Protein AF-A0A1S3CQH7-F1 (afdb_monomer_lite)

Organism: Cucumis melo (NCBI:txid3656)

Sequence (144 aa):
MEGWDPNTKSTLTQIPLLTTKAGPRDGAAWTQRLKEEYKALIAYTQMNKSNDNDWFRISAANPEGTRWIGKCWYIHNLLKYEFDLQFDIPVTYPSTAPELELPELDGKTQKMYRGALGLELLTLFVWDLHHGLLLRFQFLLILV

Foldseek 3Di:
DPDDDPVRVVLVVQFQFQDQQDFLVPPPSLVVRVVSQVRRVVSSQVVCVVVVNRFWDKDQPDPSSFKMKTKGWDADPNDIDIFIKIWGGDRCALVDAIFIFGQVCVVVAPQADPRTRNCVQQPDDDCPPGSHPPGPRPVPPGPD

Secondary structure (DSSP, 8-state):
-----HHHHHHHHTSPPP-----TTSTHHHHHHHHHHHHHHHHHHHHHHHTT---EEEEESSTTS-EEEEEEEEEETTEEEEEEEEEE--TTTTSSPPEEE-GGGTTT-TTEETTEE-HHHHSSSSHHHH-SS-----GGGT--

Structure (mmCIF, N/CA/C/O backbone):
data_AF-A0A1S3CQH7-F1
#
_entry.id   AF-A0A1S3CQH7-F1
#
loop_
_atom_site.group_PDB
_atom_site.id
_atom_site.type_symbol
_atom_site.label_atom_id
_atom_site.label_alt_id
_atom_site.label_comp_id
_atom_site.label_asym_id
_atom_site.label_entity_id
_atom_site.label_seq_id
_atom_site.pdbx_PDB_ins_code
_atom_site.Cartn_x
_atom_site.Cartn_y
_atom_site.Cartn_z
_atom_site.occupancy
_atom_site.B_iso_or_equiv
_atom_site.auth_seq_id
_atom_site.auth_comp_id
_atom_site.auth_asym_id
_atom_site.auth_atom_id
_atom_site.pdbx_PDB_model_num
ATOM 1 N N . MET A 1 1 ? 7.501 -20.941 13.587 1.00 42.94 1 MET A N 1
ATOM 2 C CA . MET A 1 1 ? 8.256 -19.663 13.610 1.00 42.94 1 MET A CA 1
ATOM 3 C C . MET A 1 1 ? 9.756 -19.866 13.317 1.00 42.94 1 MET A C 1
A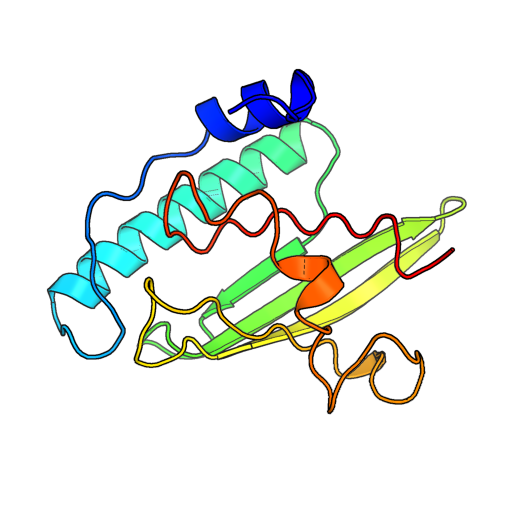TOM 5 O O . MET A 1 1 ? 10.558 -19.014 13.679 1.00 42.94 1 MET A O 1
ATOM 9 N N . GLU A 1 2 ? 10.145 -20.953 12.636 1.00 35.84 2 GLU A N 1
ATOM 10 C CA . GLU A 1 2 ? 11.500 -21.190 12.108 1.00 35.84 2 GLU A CA 1
ATOM 11 C C . GLU A 1 2 ? 11.439 -21.020 10.586 1.00 35.84 2 GLU A C 1
ATOM 13 O O . GLU A 1 2 ? 10.553 -21.589 9.955 1.00 35.84 2 GLU A O 1
ATOM 18 N N . GLY A 1 3 ? 12.307 -20.183 10.011 1.00 47.28 3 GLY A N 1
ATOM 19 C CA . GLY A 1 3 ? 12.329 -19.900 8.565 1.00 47.28 3 GLY A CA 1
ATOM 20 C C . GLY A 1 3 ? 12.551 -18.431 8.189 1.00 47.28 3 GLY A C 1
ATOM 21 O O . GLY A 1 3 ? 12.743 -18.124 7.020 1.00 47.28 3 GLY A O 1
ATOM 22 N N . TRP A 1 4 ? 12.553 -17.519 9.162 1.00 45.41 4 TRP A N 1
ATOM 23 C CA . TRP A 1 4 ? 12.798 -16.095 8.928 1.00 45.41 4 TRP A CA 1
ATOM 24 C C . TRP A 1 4 ? 14.296 -15.803 9.006 1.00 45.41 4 TRP A C 1
ATOM 26 O O . TRP A 1 4 ? 14.923 -16.135 10.016 1.00 45.41 4 TRP A O 1
ATOM 36 N N . ASP A 1 5 ? 14.870 -15.150 7.993 1.00 56.94 5 ASP A N 1
ATOM 37 C CA . ASP A 1 5 ? 16.226 -14.623 8.128 1.00 56.94 5 ASP A CA 1
ATOM 38 C C . ASP A 1 5 ? 16.259 -13.508 9.201 1.00 56.94 5 ASP A C 1
ATOM 40 O O . ASP A 1 5 ? 15.253 -12.815 9.421 1.00 56.94 5 ASP A O 1
ATOM 44 N N . PRO A 1 6 ? 17.392 -13.320 9.905 1.00 58.06 6 PRO A N 1
ATOM 45 C CA . PRO A 1 6 ? 17.481 -12.375 11.020 1.00 58.06 6 PRO A CA 1
ATOM 46 C C . PRO A 1 6 ? 17.103 -10.933 10.651 1.00 58.06 6 PRO A C 1
ATOM 48 O O . PRO A 1 6 ? 16.531 -10.218 11.478 1.00 58.06 6 PRO A O 1
ATOM 51 N N . ASN A 1 7 ? 17.366 -10.516 9.407 1.00 60.06 7 ASN A N 1
ATOM 52 C CA . ASN A 1 7 ? 17.069 -9.163 8.941 1.00 60.06 7 ASN A CA 1
ATOM 53 C C . ASN A 1 7 ? 15.566 -8.971 8.737 1.00 60.06 7 ASN A C 1
ATOM 55 O O . ASN A 1 7 ? 15.013 -7.951 9.157 1.00 60.06 7 ASN A O 1
ATOM 59 N N . THR A 1 8 ? 14.878 -9.963 8.169 1.00 58.47 8 THR A N 1
ATOM 60 C CA . THR A 1 8 ? 13.418 -9.925 8.027 1.00 58.47 8 THR A CA 1
ATOM 61 C C . THR A 1 8 ? 12.731 -9.921 9.396 1.00 58.47 8 THR A C 1
ATOM 63 O O . THR A 1 8 ? 11.804 -9.139 9.611 1.00 58.47 8 THR A O 1
ATOM 66 N N . LYS A 1 9 ? 13.233 -10.693 10.369 1.00 60.28 9 LYS A N 1
ATOM 67 C CA . LYS A 1 9 ? 12.698 -10.694 11.742 1.00 60.28 9 LYS A CA 1
ATOM 68 C C . LYS A 1 9 ? 12.854 -9.334 12.434 1.00 60.28 9 LYS A C 1
ATOM 70 O O . LYS A 1 9 ? 11.900 -8.841 13.027 1.00 60.28 9 LYS A O 1
ATOM 75 N N . SER A 1 10 ? 14.031 -8.715 12.326 1.00 64.56 10 SER A N 1
ATOM 76 C CA . SER A 1 10 ? 14.306 -7.389 12.901 1.00 64.56 10 SER A CA 1
ATOM 77 C C . SER A 1 10 ? 13.407 -6.305 12.293 1.00 64.56 10 SER A C 1
ATOM 79 O O . SER A 1 10 ? 12.796 -5.515 13.011 1.00 64.56 10 SER A O 1
ATOM 81 N N . THR A 1 11 ? 13.224 -6.344 10.973 1.00 63.84 11 THR A N 1
ATOM 82 C CA . THR A 1 11 ? 12.386 -5.400 10.218 1.00 63.84 11 THR A CA 1
ATOM 83 C C . THR A 1 11 ? 10.929 -5.422 10.696 1.00 63.84 11 THR A C 1
ATOM 85 O O . THR A 1 11 ? 10.314 -4.377 10.879 1.00 63.84 11 THR A O 1
ATOM 88 N N . LEU A 1 12 ? 10.370 -6.607 10.951 1.00 63.41 12 LEU A N 1
ATOM 89 C CA . LEU A 1 12 ? 8.963 -6.753 11.346 1.00 63.41 12 LEU A CA 1
ATOM 90 C C . LEU A 1 12 ? 8.688 -6.327 12.780 1.00 63.41 12 LEU A C 1
ATOM 92 O O . LEU A 1 12 ? 7.614 -5.808 13.062 1.00 63.41 12 LEU A O 1
ATOM 96 N N . THR A 1 13 ? 9.666 -6.478 13.675 1.00 66.12 13 THR A N 1
ATOM 97 C CA . THR A 1 13 ? 9.523 -6.007 15.062 1.00 66.12 13 THR A CA 1
ATOM 98 C C . THR A 1 13 ? 9.418 -4.487 15.192 1.00 66.12 13 THR A C 1
ATOM 100 O O . THR A 1 13 ? 8.956 -4.003 16.221 1.00 66.12 13 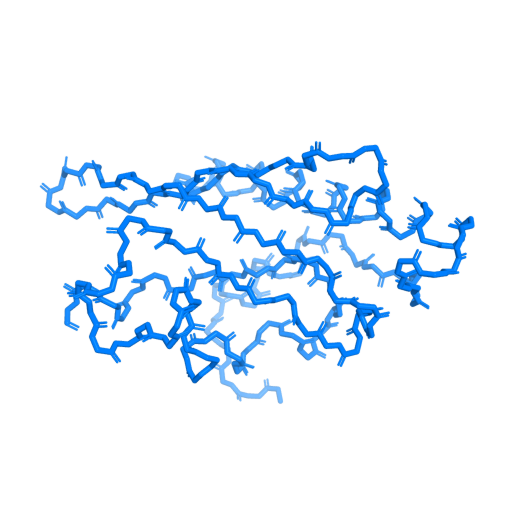THR A O 1
ATOM 103 N N . GLN A 1 14 ? 9.824 -3.731 14.167 1.00 69.69 14 GLN A N 1
ATOM 104 C CA . GLN A 1 14 ? 9.788 -2.264 14.176 1.00 69.69 14 GLN A CA 1
ATOM 105 C C . GLN A 1 14 ? 8.467 -1.687 13.656 1.00 69.69 14 GLN A C 1
ATOM 107 O O . GLN A 1 14 ? 8.230 -0.483 13.762 1.00 69.69 14 GLN A O 1
ATOM 112 N N . ILE A 1 15 ? 7.602 -2.525 13.088 1.00 70.25 15 ILE A N 1
ATOM 113 C CA . ILE A 1 15 ? 6.367 -2.082 12.457 1.00 70.25 15 ILE A CA 1
ATOM 114 C C . ILE A 1 15 ? 5.239 -2.072 13.500 1.00 70.25 15 ILE A C 1
ATOM 116 O O . ILE A 1 15 ? 5.056 -3.067 14.205 1.00 70.25 15 ILE A O 1
ATOM 120 N N . PRO A 1 16 ? 4.465 -0.974 13.619 1.00 75.50 16 PRO A N 1
ATOM 121 C CA . PRO A 1 16 ? 3.335 -0.913 14.536 1.00 75.50 16 PRO A CA 1
ATOM 122 C C . PRO A 1 16 ? 2.353 -2.064 14.309 1.00 75.50 16 PRO A C 1
ATOM 124 O O . PRO A 1 16 ? 1.864 -2.269 13.198 1.00 75.50 16 PRO A O 1
ATOM 127 N N . LEU A 1 17 ? 2.050 -2.794 15.382 1.00 72.94 17 LEU A N 1
ATOM 128 C CA . LEU A 1 17 ? 1.084 -3.885 15.359 1.00 72.94 17 LEU A CA 1
ATOM 129 C C . LEU A 1 17 ? -0.330 -3.335 15.182 1.00 72.94 17 LEU A C 1
ATOM 131 O O . LEU A 1 17 ? -0.723 -2.383 15.861 1.00 72.94 17 LEU A O 1
ATOM 135 N N . LEU A 1 18 ? -1.103 -3.976 14.311 1.00 79.44 18 LEU A N 1
ATOM 136 C CA . LEU A 1 18 ? -2.522 -3.698 14.154 1.00 79.44 18 LEU A CA 1
ATOM 137 C C . LEU A 1 18 ? -3.308 -4.544 15.147 1.00 79.44 18 LEU A C 1
ATOM 139 O O . LEU A 1 18 ? -3.047 -5.736 15.307 1.00 79.44 18 LEU A O 1
ATOM 143 N N . THR A 1 19 ? -4.266 -3.926 15.825 1.00 84.19 19 THR A N 1
ATOM 144 C CA . THR A 1 19 ? -5.036 -4.569 16.899 1.00 84.19 19 THR A CA 1
ATOM 145 C C . THR A 1 19 ? -6.506 -4.709 16.533 1.00 84.19 19 THR A C 1
ATOM 147 O O . THR A 1 19 ? -7.177 -5.626 17.006 1.00 84.19 19 THR A O 1
ATOM 150 N N . THR A 1 20 ? -7.013 -3.852 15.646 1.00 86.62 20 THR A N 1
ATOM 151 C CA . THR A 1 20 ? -8.421 -3.859 15.251 1.00 86.62 20 THR A CA 1
ATOM 152 C C . THR A 1 20 ? -8.676 -4.909 14.170 1.00 86.62 20 THR A C 1
ATOM 154 O O . THR A 1 20 ? -8.252 -4.745 13.031 1.00 86.62 20 THR A O 1
ATOM 1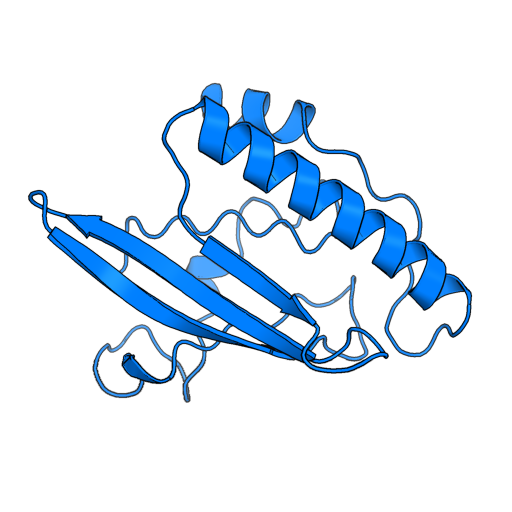57 N N . LYS A 1 21 ? -9.402 -5.993 14.463 1.00 87.75 21 LYS A N 1
ATOM 158 C CA . LYS A 1 21 ? -9.810 -6.977 13.441 1.00 87.75 21 LYS A CA 1
ATOM 159 C C . LYS A 1 21 ? -11.132 -6.554 12.789 1.00 87.75 21 LYS A C 1
ATOM 161 O O . LYS A 1 21 ? -12.190 -6.987 13.229 1.00 87.75 21 LYS A O 1
ATOM 166 N N . ALA A 1 22 ? -11.048 -5.702 11.769 1.00 89.94 22 ALA A N 1
ATOM 167 C CA . ALA A 1 22 ? -12.202 -5.168 11.047 1.00 89.94 22 ALA A CA 1
ATOM 168 C C . ALA A 1 22 ? -11.941 -5.106 9.535 1.00 89.94 22 ALA A C 1
ATOM 170 O O . ALA A 1 22 ? -10.828 -4.786 9.112 1.00 89.94 22 ALA A O 1
ATOM 171 N N . GLY A 1 23 ? -12.969 -5.400 8.746 1.00 90.19 23 GLY A N 1
ATOM 172 C CA . GLY A 1 23 ? -12.992 -5.303 7.291 1.00 90.19 23 GLY A CA 1
ATOM 173 C C . GLY A 1 23 ? -13.865 -4.156 6.780 1.00 90.19 23 GLY A C 1
ATOM 174 O O . GLY A 1 23 ? -14.538 -3.490 7.568 1.00 90.19 23 GLY A O 1
ATOM 175 N N . PRO A 1 24 ? -13.931 -3.943 5.453 1.00 91.62 24 PRO A N 1
ATOM 176 C CA . PRO A 1 24 ? -14.616 -2.799 4.837 1.00 91.62 24 PRO A CA 1
ATOM 177 C C . PRO A 1 24 ? -16.089 -2.586 5.222 1.00 91.62 24 PRO A C 1
ATOM 179 O O . PRO A 1 24 ? -16.619 -1.490 5.056 1.00 91.62 24 PRO A O 1
ATOM 182 N N . ARG A 1 25 ? -16.776 -3.625 5.716 1.00 92.44 25 ARG A N 1
ATOM 183 C CA . ARG A 1 25 ? -18.194 -3.563 6.113 1.00 92.44 25 ARG A CA 1
ATOM 184 C C . ARG A 1 25 ? -18.423 -3.184 7.577 1.00 92.44 25 ARG A C 1
ATOM 186 O O . ARG A 1 25 ? -19.564 -2.935 7.950 1.00 92.44 25 ARG A O 1
ATOM 193 N N . ASP A 1 26 ? -17.369 -3.072 8.380 1.00 93.00 26 ASP A N 1
ATOM 194 C CA . ASP A 1 26 ? -17.479 -2.866 9.831 1.00 93.00 26 ASP A CA 1
ATOM 195 C C . ASP A 1 26 ? -17.556 -1.379 10.241 1.00 93.00 26 ASP A C 1
ATOM 197 O O . ASP A 1 26 ? -17.364 -1.020 11.407 1.00 93.00 26 ASP A O 1
ATOM 201 N N . GLY A 1 27 ? -17.829 -0.482 9.287 1.00 92.94 27 GLY A N 1
ATOM 202 C CA . GLY A 1 27 ? -18.113 0.934 9.533 1.00 92.94 27 GLY A CA 1
ATOM 203 C C . GLY A 1 27 ? -17.022 1.641 10.345 1.00 92.94 27 GLY A C 1
ATOM 204 O O . GLY A 1 27 ? -15.884 1.772 9.904 1.00 92.94 27 GLY A O 1
ATOM 205 N N . ALA A 1 28 ? -17.351 2.106 11.553 1.00 93.88 28 ALA A N 1
ATOM 206 C CA . ALA A 1 28 ? -16.401 2.826 12.405 1.00 93.88 28 ALA A CA 1
ATOM 207 C C . ALA A 1 28 ? -15.165 1.990 12.789 1.00 93.88 28 ALA A C 1
ATOM 209 O O . ALA A 1 28 ? -14.070 2.544 12.919 1.00 93.88 28 ALA A O 1
ATOM 210 N N . ALA A 1 29 ? -15.313 0.668 12.932 1.00 93.06 29 ALA A N 1
ATOM 211 C CA . ALA A 1 29 ? -14.189 -0.217 13.226 1.00 93.06 29 ALA A CA 1
ATOM 212 C C . ALA A 1 29 ? -13.235 -0.330 12.025 1.00 93.06 29 ALA A C 1
ATOM 214 O O . ALA A 1 29 ? -12.019 -0.352 12.209 1.00 93.06 29 ALA A O 1
ATOM 215 N N . TRP A 1 30 ? -13.762 -0.289 10.796 1.00 94.38 30 TRP A N 1
ATOM 216 C CA . TRP A 1 30 ? -12.942 -0.195 9.586 1.00 94.38 30 TRP A CA 1
ATOM 217 C C . TRP A 1 30 ? -12.145 1.106 9.542 1.00 94.38 30 TRP A C 1
ATOM 219 O O . TRP A 1 30 ? -10.942 1.088 9.305 1.00 94.38 30 TRP A O 1
ATOM 229 N N . THR A 1 31 ? -12.773 2.239 9.862 1.00 93.25 31 THR A N 1
ATOM 230 C CA . THR A 1 31 ? -12.076 3.533 9.928 1.00 93.25 31 THR A CA 1
ATOM 231 C C . THR A 1 31 ? -10.946 3.525 10.959 1.00 93.25 31 THR A C 1
ATOM 233 O O . THR A 1 31 ? -9.882 4.099 10.724 1.00 93.25 31 THR A O 1
ATOM 236 N N . GLN A 1 32 ? -11.153 2.875 12.108 1.00 92.81 32 GLN A N 1
ATOM 237 C CA . GLN A 1 32 ? -10.109 2.696 13.116 1.00 92.81 32 GLN A CA 1
ATOM 238 C C . GLN A 1 32 ? -8.964 1.830 12.578 1.00 92.81 32 GLN A C 1
ATOM 240 O O . GLN A 1 32 ? -7.799 2.217 12.681 1.00 92.81 32 GLN A O 1
ATOM 245 N N . ARG A 1 33 ? -9.295 0.712 11.931 1.00 90.50 33 ARG A N 1
ATOM 246 C CA . ARG A 1 33 ? -8.318 -0.172 11.302 1.00 90.50 33 ARG A CA 1
ATOM 247 C C . ARG A 1 33 ? -7.525 0.531 10.196 1.00 90.50 33 ARG A C 1
ATOM 249 O O . ARG A 1 33 ? -6.304 0.452 10.194 1.00 90.50 33 ARG A O 1
ATOM 256 N N . LEU A 1 34 ? -8.168 1.302 9.323 1.00 90.12 34 LEU A N 1
ATOM 257 C CA . LEU A 1 34 ? -7.489 2.090 8.289 1.00 90.12 34 LEU A CA 1
ATOM 258 C C . LEU A 1 34 ? -6.459 3.063 8.867 1.00 90.12 34 LEU A C 1
ATOM 260 O O . LEU A 1 34 ? -5.377 3.218 8.307 1.00 90.12 34 LEU A O 1
ATOM 264 N N . LYS A 1 35 ? -6.752 3.704 10.004 1.00 91.25 35 LYS A N 1
ATOM 265 C CA . LYS A 1 35 ? -5.769 4.561 10.688 1.00 91.25 35 LYS A CA 1
ATOM 266 C C . LYS A 1 35 ? -4.552 3.766 11.161 1.00 91.25 35 LYS A C 1
ATOM 268 O O . LYS A 1 35 ? -3.442 4.294 11.116 1.00 91.25 35 LYS A O 1
ATOM 273 N N . GLU A 1 36 ? -4.750 2.537 11.633 1.00 88.38 36 GLU A N 1
ATOM 274 C CA . GLU A 1 36 ? -3.659 1.628 12.003 1.00 88.38 36 GLU A CA 1
ATOM 275 C C . GLU A 1 36 ? -2.839 1.231 10.767 1.00 88.38 36 GLU A C 1
ATOM 277 O O . GLU A 1 36 ? -1.618 1.371 10.799 1.00 88.38 36 GLU A O 1
ATOM 282 N N . GLU A 1 37 ? -3.491 0.873 9.655 1.00 86.25 37 GLU A N 1
ATOM 283 C CA . GLU A 1 37 ? -2.823 0.556 8.382 1.00 86.25 37 GLU A CA 1
ATOM 284 C C . GLU A 1 37 ? -1.966 1.721 7.878 1.00 86.25 37 GLU A C 1
ATOM 286 O O . GLU A 1 37 ? -0.792 1.536 7.567 1.00 86.25 37 GLU A O 1
ATOM 291 N N . TYR A 1 38 ? -2.501 2.948 7.857 1.00 87.56 38 TYR A N 1
ATOM 292 C CA . TYR A 1 38 ? -1.731 4.122 7.437 1.00 87.56 38 TYR A CA 1
ATOM 293 C C . TYR A 1 38 ? -0.506 4.360 8.318 1.00 87.56 38 TYR A C 1
ATOM 295 O O . TYR A 1 38 ? 0.578 4.622 7.800 1.00 87.56 38 TYR A O 1
ATOM 303 N N . LYS A 1 39 ? -0.647 4.255 9.645 1.00 86.19 39 LYS A N 1
ATOM 304 C CA . LYS A 1 39 ? 0.493 4.395 10.566 1.00 86.19 39 LYS A CA 1
ATOM 305 C C . LYS A 1 39 ? 1.559 3.342 10.289 1.00 86.19 39 LYS A C 1
ATOM 307 O O . LYS A 1 39 ? 2.744 3.668 10.260 1.00 86.19 39 LYS A O 1
ATOM 312 N N . ALA A 1 40 ? 1.134 2.104 10.071 1.00 83.94 40 ALA A N 1
ATOM 313 C CA . ALA A 1 40 ? 2.029 0.987 9.844 1.00 83.94 40 ALA A CA 1
ATOM 314 C C . ALA A 1 40 ? 2.746 1.110 8.479 1.00 83.94 40 ALA A C 1
ATOM 316 O O . ALA A 1 40 ? 3.965 0.958 8.410 1.00 83.94 40 ALA A O 1
ATOM 317 N N . LEU A 1 41 ? 2.031 1.521 7.423 1.00 83.50 41 LEU A N 1
ATOM 318 C CA . LEU A 1 41 ? 2.588 1.827 6.098 1.00 83.50 41 LEU A CA 1
ATOM 319 C C . LEU A 1 41 ? 3.586 2.992 6.122 1.00 83.50 41 LEU A C 1
ATOM 321 O O . LEU A 1 41 ? 4.650 2.903 5.503 1.00 83.50 41 LEU A O 1
ATOM 325 N N . ILE A 1 42 ? 3.272 4.078 6.835 1.00 84.81 42 ILE A N 1
ATOM 326 C CA . ILE A 1 42 ? 4.171 5.232 6.976 1.00 84.81 42 ILE A CA 1
ATOM 327 C C . ILE A 1 42 ? 5.461 4.809 7.682 1.00 84.81 42 ILE A C 1
ATOM 329 O O . ILE A 1 42 ? 6.543 5.098 7.173 1.00 84.81 42 ILE A O 1
ATOM 333 N N . ALA A 1 43 ? 5.354 4.093 8.806 1.00 83.12 43 ALA A N 1
ATOM 334 C CA . ALA A 1 43 ? 6.511 3.602 9.552 1.00 83.12 43 ALA A CA 1
ATOM 335 C C . ALA A 1 43 ? 7.391 2.684 8.687 1.00 83.12 43 ALA A C 1
ATOM 337 O O . ALA A 1 43 ? 8.605 2.872 8.613 1.00 83.12 43 ALA A O 1
ATOM 338 N N . TYR A 1 44 ? 6.774 1.750 7.959 1.00 78.88 44 TYR A N 1
ATOM 339 C CA . TYR A 1 44 ? 7.487 0.840 7.065 1.00 78.88 44 TYR A CA 1
ATOM 340 C C . TYR A 1 44 ? 8.193 1.575 5.920 1.00 78.88 44 TYR A C 1
ATOM 342 O O . TYR A 1 44 ? 9.357 1.309 5.633 1.00 78.88 44 TYR A O 1
ATOM 350 N N . THR A 1 45 ? 7.532 2.562 5.312 1.00 81.94 45 THR A N 1
ATOM 351 C CA . THR A 1 45 ? 8.129 3.381 4.246 1.00 81.94 45 THR A CA 1
ATOM 352 C C . THR A 1 45 ? 9.296 4.223 4.769 1.00 81.94 45 THR A C 1
ATOM 354 O O . THR A 1 45 ? 10.320 4.345 4.103 1.00 81.94 45 THR A O 1
ATOM 357 N N . GLN A 1 46 ? 9.170 4.810 5.963 1.00 85.25 46 GLN A N 1
ATOM 358 C CA . GLN A 1 46 ? 10.245 5.586 6.590 1.00 85.25 46 GLN A CA 1
ATOM 359 C C . GLN A 1 46 ? 11.470 4.719 6.889 1.00 85.25 46 GLN A C 1
ATOM 361 O O . GLN A 1 46 ? 12.585 5.117 6.563 1.00 85.25 46 GLN A O 1
ATOM 366 N N . MET A 1 47 ? 11.255 3.523 7.435 1.00 81.75 47 MET A N 1
ATOM 367 C CA . MET A 1 47 ? 12.314 2.552 7.703 1.00 81.75 47 MET A CA 1
ATOM 368 C C . MET A 1 47 ? 12.973 2.046 6.408 1.00 81.75 47 MET A C 1
ATOM 370 O O . MET A 1 47 ? 14.195 1.941 6.332 1.00 81.75 47 MET A O 1
ATOM 374 N N . ASN A 1 48 ? 12.194 1.771 5.358 1.00 80.44 48 ASN A N 1
ATOM 375 C CA . ASN A 1 48 ? 12.749 1.390 4.057 1.00 80.44 48 ASN A CA 1
ATOM 376 C C . ASN A 1 48 ? 13.634 2.504 3.486 1.00 80.44 48 ASN A C 1
ATOM 378 O O . ASN A 1 48 ? 14.739 2.227 3.029 1.00 80.44 48 ASN A O 1
ATOM 382 N N . LYS A 1 49 ? 13.197 3.765 3.580 1.00 84.44 49 LYS A N 1
ATOM 383 C CA . LYS A 1 49 ? 13.989 4.928 3.151 1.00 84.44 49 LYS A CA 1
ATOM 384 C C . LYS A 1 49 ? 15.269 5.109 3.958 1.00 84.44 49 LYS A C 1
ATOM 386 O O . LYS A 1 49 ? 16.305 5.386 3.368 1.00 84.44 49 LYS A O 1
ATOM 391 N N . SER A 1 50 ? 15.222 4.951 5.283 1.00 85.75 50 SER A N 1
ATOM 392 C CA . SER A 1 50 ? 16.426 5.074 6.119 1.00 85.75 50 SER A CA 1
ATOM 393 C C . SER A 1 50 ? 17.447 3.970 5.846 1.00 85.75 50 SER A C 1
ATOM 395 O O . SER A 1 50 ? 18.636 4.178 6.058 1.00 85.75 50 SER A O 1
ATOM 397 N N . ASN A 1 51 ? 16.982 2.818 5.360 1.00 81.00 51 ASN A N 1
ATOM 398 C CA . ASN A 1 51 ? 17.810 1.667 5.013 1.00 81.00 51 ASN A CA 1
ATOM 399 C C . ASN A 1 51 ? 18.137 1.586 3.510 1.00 81.00 51 ASN A C 1
ATOM 401 O O . ASN A 1 51 ? 18.556 0.521 3.066 1.00 81.00 51 ASN A O 1
ATOM 405 N N . ASP A 1 52 ? 17.898 2.652 2.735 1.00 80.38 52 ASP A N 1
ATOM 406 C CA . ASP A 1 52 ? 18.116 2.717 1.276 1.00 80.38 52 ASP A CA 1
ATOM 407 C C . ASP A 1 52 ? 17.463 1.563 0.482 1.00 80.38 52 ASP A C 1
ATOM 409 O O . ASP A 1 52 ? 17.981 1.048 -0.502 1.00 80.38 52 ASP A O 1
ATOM 413 N N . ASN A 1 53 ? 16.294 1.127 0.948 1.00 78.75 53 ASN A N 1
ATOM 414 C CA . ASN A 1 53 ? 15.494 0.045 0.379 1.00 78.75 53 ASN A CA 1
ATOM 415 C C . ASN A 1 53 ? 14.075 0.537 0.032 1.00 78.75 53 ASN A C 1
ATOM 417 O O . ASN A 1 53 ? 13.104 -0.199 0.190 1.00 78.75 53 ASN A O 1
ATOM 421 N N . ASP A 1 54 ? 13.914 1.799 -0.383 1.00 84.44 54 ASP A N 1
ATOM 422 C CA . ASP A 1 54 ? 12.616 2.335 -0.826 1.00 84.44 54 ASP A CA 1
ATOM 423 C C . ASP A 1 54 ? 12.222 1.674 -2.155 1.00 84.44 54 ASP A C 1
ATOM 425 O O . ASP A 1 54 ? 12.983 1.739 -3.120 1.00 84.44 54 ASP A O 1
ATOM 429 N N . TRP A 1 55 ? 11.053 1.028 -2.209 1.00 81.62 55 TRP A N 1
ATOM 430 C CA . TRP A 1 55 ? 10.640 0.212 -3.363 1.00 81.62 55 TRP A CA 1
ATOM 431 C C . TRP A 1 55 ? 9.184 0.426 -3.805 1.00 81.62 55 TRP A C 1
ATOM 433 O O . TRP A 1 55 ? 8.772 -0.124 -4.825 1.00 81.62 55 TRP A O 1
ATOM 443 N N . PHE A 1 56 ? 8.385 1.223 -3.083 1.00 88.44 56 PHE A N 1
ATOM 444 C CA . PHE A 1 56 ? 6.992 1.483 -3.459 1.00 88.44 56 PHE A CA 1
ATOM 445 C C . PHE A 1 56 ? 6.395 2.731 -2.807 1.00 88.44 56 PHE A C 1
ATOM 447 O O . PHE A 1 56 ? 6.868 3.227 -1.785 1.00 88.44 56 PHE A O 1
ATOM 454 N N . ARG A 1 57 ? 5.292 3.211 -3.389 1.00 88.81 57 ARG A N 1
ATOM 455 C CA . ARG A 1 57 ? 4.363 4.183 -2.800 1.00 88.81 57 ARG A CA 1
ATOM 456 C C . ARG A 1 57 ? 2.947 3.833 -3.213 1.00 88.81 57 ARG A C 1
ATOM 458 O O . ARG A 1 57 ? 2.695 3.668 -4.400 1.00 88.81 57 ARG A O 1
ATOM 465 N N . ILE A 1 58 ? 2.033 3.789 -2.251 1.00 90.19 58 ILE A N 1
ATOM 466 C CA . ILE A 1 58 ? 0.605 3.553 -2.479 1.00 90.19 58 ILE A CA 1
ATOM 467 C C . ILE A 1 58 ? -0.237 4.544 -1.681 1.00 90.19 58 ILE A C 1
ATOM 469 O O . ILE A 1 58 ? 0.195 5.066 -0.651 1.00 90.19 58 ILE A O 1
ATOM 473 N N . SER A 1 59 ? -1.451 4.775 -2.154 1.00 90.88 59 SER A N 1
ATOM 474 C CA . SER A 1 59 ? -2.464 5.598 -1.502 1.00 90.88 59 SER A CA 1
ATOM 475 C C . SER A 1 59 ? -3.847 5.038 -1.800 1.00 90.88 59 SER A C 1
ATOM 477 O O . SER A 1 59 ? -4.066 4.478 -2.878 1.00 90.88 59 SER A O 1
ATOM 479 N N . ALA A 1 60 ? -4.793 5.224 -0.882 1.00 91.94 60 ALA A N 1
ATOM 480 C CA . ALA A 1 60 ? -6.185 4.930 -1.183 1.00 91.94 60 ALA A CA 1
ATOM 481 C C . ALA A 1 60 ? -6.673 5.816 -2.341 1.00 91.94 60 ALA A C 1
ATOM 483 O O . ALA A 1 60 ? -6.513 7.036 -2.319 1.00 91.94 60 ALA A O 1
ATOM 484 N N . ALA A 1 61 ? -7.274 5.189 -3.346 1.00 92.31 61 ALA A N 1
ATOM 485 C CA . ALA A 1 61 ? -7.905 5.850 -4.482 1.00 92.31 61 ALA A CA 1
ATOM 486 C C . ALA A 1 61 ? -9.285 6.421 -4.125 1.00 92.31 61 ALA A C 1
ATOM 488 O O . ALA A 1 61 ? -9.829 7.235 -4.869 1.00 92.31 61 ALA A O 1
ATOM 489 N N . ASN A 1 62 ? -9.864 5.979 -3.007 1.00 92.62 62 ASN A N 1
ATOM 490 C CA . ASN A 1 62 ? -11.180 6.384 -2.540 1.00 92.62 62 ASN A CA 1
ATOM 491 C C . ASN A 1 62 ? -11.194 6.689 -1.030 1.00 92.62 62 ASN A C 1
ATOM 493 O O . ASN A 1 62 ? -10.386 6.129 -0.282 1.00 92.62 62 ASN A O 1
ATOM 497 N N . PRO A 1 63 ? -12.117 7.549 -0.553 1.00 90.19 63 PRO A N 1
ATOM 498 C CA . PRO A 1 63 ? -12.207 7.915 0.863 1.00 90.19 63 PRO A CA 1
ATOM 499 C C . PRO A 1 63 ? -12.447 6.724 1.796 1.00 90.19 63 PRO A C 1
ATOM 501 O O . PRO A 1 63 ? -12.038 6.757 2.955 1.00 90.19 63 PRO A O 1
ATOM 504 N N . GLU A 1 64 ? -13.085 5.664 1.296 1.00 90.38 64 GLU A N 1
ATOM 505 C CA . GLU A 1 64 ? -13.400 4.463 2.070 1.00 90.38 64 GLU A CA 1
ATOM 506 C C . GLU A 1 64 ? -12.181 3.552 2.277 1.00 90.38 64 GLU A C 1
ATOM 508 O O . GLU A 1 64 ? -12.275 2.586 3.031 1.00 90.38 64 GLU A O 1
ATOM 513 N N . GLY A 1 65 ? -11.046 3.822 1.618 1.00 91.06 65 GLY A N 1
ATOM 514 C CA . GLY A 1 65 ? -9.816 3.041 1.773 1.00 91.06 65 GLY A CA 1
ATOM 515 C C . GLY A 1 65 ? -9.920 1.603 1.268 1.00 91.06 65 GLY A C 1
ATOM 516 O O . GLY A 1 65 ? -9.169 0.741 1.722 1.00 91.06 65 GLY A O 1
ATOM 517 N N . THR A 1 66 ? -10.858 1.327 0.361 1.00 92.94 66 THR A N 1
ATOM 518 C CA . THR A 1 66 ? -11.110 -0.018 -0.178 1.00 92.94 66 THR A CA 1
ATOM 519 C C . THR A 1 66 ? -10.459 -0.261 -1.529 1.00 92.94 66 THR A C 1
ATOM 521 O O . THR A 1 66 ? -10.335 -1.412 -1.918 1.00 92.94 66 THR A O 1
ATOM 524 N N . ARG A 1 67 ? -10.007 0.786 -2.219 1.00 93.12 67 ARG A N 1
ATOM 525 C CA . ARG A 1 67 ? -9.226 0.694 -3.449 1.00 93.12 67 ARG A CA 1
ATOM 526 C C . ARG A 1 67 ? -7.917 1.429 -3.263 1.00 93.12 67 ARG A C 1
ATOM 528 O O . ARG A 1 67 ? -7.908 2.563 -2.788 1.00 93.12 67 ARG A O 1
ATOM 535 N N . TRP A 1 68 ? -6.819 0.803 -3.650 1.00 92.69 68 TRP A N 1
ATOM 536 C CA . TRP A 1 68 ? -5.478 1.348 -3.501 1.00 92.69 68 TRP A CA 1
ATOM 537 C C . TRP A 1 68 ? -4.776 1.369 -4.847 1.00 92.69 68 TRP A C 1
ATOM 539 O O . TRP A 1 68 ? -4.888 0.440 -5.643 1.00 92.69 68 TRP A O 1
ATOM 549 N N . ILE A 1 69 ? -4.060 2.459 -5.090 1.00 93.38 69 ILE A N 1
ATOM 550 C CA . ILE A 1 69 ? -3.265 2.665 -6.296 1.00 93.38 69 ILE A CA 1
ATOM 551 C C . ILE A 1 69 ? -1.911 3.237 -5.913 1.00 93.38 69 ILE A C 1
ATOM 553 O O . ILE A 1 69 ? -1.749 3.870 -4.865 1.00 93.38 69 ILE A O 1
ATOM 557 N N . GLY A 1 70 ? -0.934 3.044 -6.778 1.00 92.94 70 GLY A N 1
ATOM 558 C CA . GLY A 1 70 ? 0.394 3.567 -6.570 1.00 92.94 70 GLY A CA 1
ATOM 559 C C . GLY A 1 70 ? 1.381 3.033 -7.580 1.00 92.94 70 GLY A C 1
ATOM 560 O O . GLY A 1 70 ? 1.019 2.616 -8.676 1.00 92.94 70 GLY A O 1
ATOM 561 N N . LYS A 1 71 ? 2.648 3.065 -7.189 1.00 90.94 71 LYS A N 1
ATOM 562 C CA . LYS A 1 71 ? 3.759 2.585 -7.996 1.00 90.94 71 LYS A CA 1
ATOM 563 C C . LYS A 1 71 ? 4.708 1.777 -7.136 1.00 90.94 71 LYS A C 1
ATOM 565 O O . LYS A 1 71 ? 4.979 2.141 -5.989 1.00 90.94 71 LYS A O 1
ATOM 570 N N . CYS A 1 72 ? 5.254 0.719 -7.706 1.00 88.56 72 CYS A N 1
ATOM 571 C CA . CYS A 1 72 ? 6.397 0.006 -7.155 1.00 88.56 72 CYS A CA 1
ATOM 572 C C . CYS A 1 72 ? 7.550 0.045 -8.149 1.00 88.56 72 CYS A C 1
ATOM 574 O O . CYS A 1 72 ? 7.343 0.210 -9.350 1.00 88.56 72 CYS A O 1
ATOM 576 N N . TRP A 1 73 ? 8.773 -0.094 -7.660 1.00 87.06 73 TRP A N 1
ATOM 577 C CA . TRP A 1 73 ? 9.944 -0.121 -8.516 1.00 87.06 73 TRP A CA 1
ATOM 578 C C . TRP A 1 73 ? 10.990 -1.107 -8.028 1.00 87.06 73 TRP A C 1
ATOM 580 O O . TRP A 1 73 ? 11.080 -1.441 -6.848 1.00 87.06 73 TRP A O 1
ATOM 590 N N . TYR A 1 74 ? 11.811 -1.543 -8.971 1.00 83.31 74 TYR A N 1
ATOM 591 C CA . TYR A 1 74 ? 12.905 -2.467 -8.757 1.00 83.31 74 TYR A CA 1
ATOM 592 C C . TYR A 1 74 ? 14.158 -1.943 -9.452 1.00 83.31 74 TYR A C 1
ATOM 594 O O . TYR A 1 74 ? 14.094 -1.463 -10.583 1.00 83.31 74 TYR A O 1
ATOM 602 N N . ILE A 1 75 ? 15.299 -2.012 -8.769 1.00 81.00 75 ILE A N 1
ATOM 603 C CA . ILE A 1 75 ? 16.587 -1.608 -9.331 1.00 81.00 75 ILE A CA 1
ATOM 604 C C . ILE A 1 75 ? 17.342 -2.872 -9.729 1.00 81.00 75 ILE A C 1
ATOM 606 O O . ILE A 1 75 ? 17.656 -3.705 -8.882 1.00 81.00 75 ILE A O 1
ATOM 610 N N . HIS A 1 76 ? 17.660 -2.995 -11.015 1.00 81.12 76 HIS A N 1
ATOM 611 C CA . HIS A 1 76 ? 18.456 -4.092 -11.552 1.00 81.12 76 HIS A CA 1
ATOM 612 C C . HIS A 1 76 ? 19.500 -3.547 -12.518 1.00 81.12 76 HIS A C 1
ATOM 614 O O . HIS A 1 76 ? 19.170 -2.778 -13.418 1.00 81.12 76 HIS A O 1
ATOM 620 N N . ASN A 1 77 ? 20.766 -3.929 -12.326 1.00 88.62 77 ASN A N 1
ATOM 621 C CA . ASN A 1 77 ? 21.899 -3.423 -13.108 1.00 88.62 77 ASN A CA 1
ATOM 622 C C . ASN A 1 77 ? 21.940 -1.884 -13.191 1.00 88.62 77 ASN A C 1
ATOM 624 O O . ASN A 1 77 ? 22.135 -1.323 -14.265 1.00 88.62 77 ASN A O 1
ATOM 628 N N . LEU A 1 78 ? 21.721 -1.205 -12.056 1.00 87.44 78 LEU A N 1
ATOM 629 C CA . LEU A 1 78 ? 21.654 0.264 -11.942 1.00 87.44 78 LEU A CA 1
ATOM 630 C C . LEU A 1 78 ? 20.529 0.931 -12.760 1.00 87.44 78 LEU A C 1
ATOM 632 O O . LEU A 1 78 ? 20.478 2.156 -12.849 1.00 87.44 78 LEU A O 1
ATOM 636 N N . LEU A 1 79 ? 19.601 0.151 -13.319 1.00 85.94 79 LEU A N 1
ATOM 637 C CA . LEU A 1 79 ? 18.403 0.647 -13.986 1.00 85.94 79 LEU A CA 1
ATOM 638 C C . LEU A 1 79 ? 17.200 0.498 -13.061 1.00 85.94 79 LEU A C 1
ATOM 640 O O . LEU A 1 79 ? 16.967 -0.570 -12.493 1.00 85.94 79 LEU A O 1
ATOM 644 N N . LYS A 1 80 ? 16.428 1.578 -12.927 1.00 88.25 80 LYS A N 1
ATOM 645 C CA . LYS A 1 80 ? 15.164 1.585 -12.192 1.00 88.25 80 LYS A CA 1
ATOM 646 C C . LYS A 1 80 ? 14.030 1.188 -13.137 1.00 88.25 80 LYS A C 1
ATOM 648 O O . LYS A 1 80 ? 13.754 1.898 -14.099 1.00 88.25 80 LYS A O 1
ATOM 653 N N . TYR A 1 81 ? 13.362 0.087 -12.822 1.00 85.69 81 TYR A N 1
ATOM 654 C CA . TYR A 1 81 ? 12.128 -0.364 -13.459 1.00 85.69 81 TYR A CA 1
ATOM 655 C C . TYR A 1 81 ? 10.969 0.026 -12.555 1.00 85.69 81 TYR A C 1
ATOM 657 O O . TYR A 1 81 ? 10.974 -0.330 -11.381 1.00 85.69 81 TYR A O 1
ATOM 665 N N . GLU A 1 82 ? 10.010 0.782 -13.067 1.00 90.06 82 GLU A N 1
ATOM 666 C CA . GLU A 1 82 ? 8.868 1.289 -12.307 1.00 90.06 82 GLU A CA 1
ATOM 667 C C . GLU A 1 82 ? 7.582 0.770 -12.941 1.00 90.06 82 GLU A C 1
ATOM 669 O O . GLU A 1 82 ? 7.487 0.740 -14.163 1.00 90.06 82 GLU A O 1
ATOM 674 N N . PHE A 1 83 ? 6.631 0.360 -12.105 1.00 86.94 83 PHE A N 1
ATOM 675 C CA . PHE A 1 83 ? 5.373 -0.249 -12.520 1.00 86.94 83 PHE A CA 1
ATOM 676 C C . PHE A 1 83 ? 4.215 0.355 -11.735 1.00 86.94 83 PHE A C 1
ATOM 678 O O . PHE A 1 83 ? 4.332 0.583 -10.523 1.00 86.94 83 PHE A O 1
ATOM 685 N N . ASP A 1 84 ? 3.089 0.558 -12.409 1.00 90.81 84 ASP A N 1
ATOM 686 C CA . ASP A 1 84 ? 1.820 0.845 -11.748 1.00 90.81 84 ASP A CA 1
ATOM 687 C C . ASP A 1 84 ? 1.344 -0.358 -10.921 1.00 90.81 84 ASP A C 1
ATOM 689 O O . ASP A 1 84 ? 1.370 -1.503 -11.375 1.00 90.81 84 ASP A O 1
ATOM 693 N N . LEU A 1 85 ? 0.910 -0.076 -9.691 1.00 86.94 85 LEU A N 1
ATOM 694 C CA . LEU A 1 85 ? 0.400 -1.043 -8.723 1.00 86.94 85 LEU A CA 1
ATOM 695 C C . LEU A 1 85 ? -1.018 -0.650 -8.323 1.00 86.94 85 LEU A C 1
ATOM 697 O O . LEU A 1 85 ? -1.253 0.483 -7.898 1.00 86.94 85 LEU A O 1
ATOM 701 N N . GLN A 1 86 ? -1.949 -1.595 -8.395 1.00 88.44 86 GLN A N 1
ATOM 702 C CA . GLN A 1 86 ? -3.318 -1.399 -7.930 1.00 88.44 86 GLN A CA 1
ATOM 703 C C . GLN A 1 86 ? -3.856 -2.650 -7.240 1.00 88.44 86 GLN A C 1
ATOM 705 O O . GLN A 1 86 ? -3.397 -3.757 -7.511 1.00 88.44 86 GLN A O 1
ATOM 710 N N . PHE A 1 87 ? -4.797 -2.466 -6.319 1.00 88.44 87 PHE A N 1
ATOM 711 C CA . PHE A 1 87 ? -5.530 -3.561 -5.689 1.00 88.44 87 PHE A CA 1
ATOM 712 C C . PHE A 1 87 ? -6.784 -3.064 -4.980 1.00 88.44 87 PHE A C 1
ATOM 714 O O . PHE A 1 87 ? -6.852 -1.920 -4.517 1.00 88.44 87 PHE A O 1
ATOM 721 N N . ASP A 1 88 ? -7.745 -3.968 -4.830 1.00 90.06 88 ASP A N 1
ATOM 722 C CA . ASP A 1 88 ? -8.947 -3.758 -4.036 1.00 90.06 88 ASP A CA 1
ATOM 723 C C . ASP A 1 88 ? -8.892 -4.581 -2.743 1.00 90.06 88 ASP A C 1
ATOM 725 O O . ASP A 1 88 ? -8.395 -5.709 -2.698 1.00 90.06 88 ASP A O 1
ATOM 729 N N . ILE A 1 89 ? -9.413 -4.010 -1.660 1.00 88.38 89 ILE A N 1
ATOM 730 C CA . ILE A 1 89 ? -9.545 -4.683 -0.372 1.00 88.38 89 ILE A CA 1
ATOM 731 C C . ILE A 1 89 ? -10.761 -5.609 -0.437 1.00 88.38 89 ILE A C 1
ATOM 733 O O . ILE A 1 89 ? -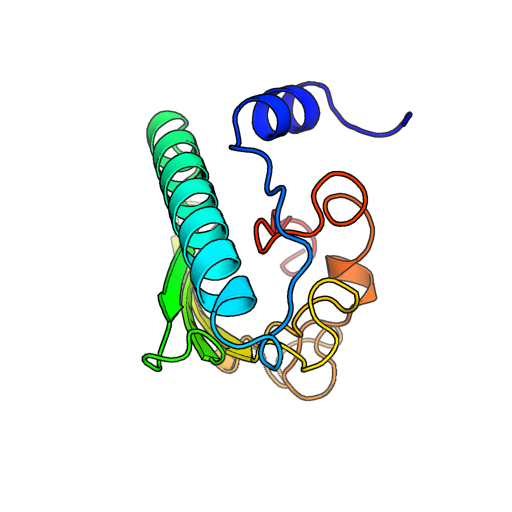11.890 -5.121 -0.572 1.00 88.38 89 ILE A O 1
ATOM 737 N N . PRO A 1 90 ? -10.582 -6.936 -0.298 1.00 90.31 90 PRO A N 1
ATOM 738 C CA . PRO A 1 90 ? -11.703 -7.853 -0.323 1.00 90.31 90 PRO A CA 1
ATOM 739 C C . PRO A 1 90 ? -12.595 -7.624 0.896 1.00 90.31 90 PRO A C 1
ATOM 741 O O . PRO A 1 90 ? -12.148 -7.254 1.981 1.00 90.31 90 PRO A O 1
ATOM 744 N N . VAL A 1 91 ? -13.883 -7.920 0.743 1.00 90.62 91 VAL A N 1
ATOM 745 C CA . VAL A 1 91 ? -14.864 -7.794 1.831 1.00 90.62 91 VAL A CA 1
ATOM 746 C C . VAL A 1 91 ? -14.497 -8.616 3.070 1.00 90.62 91 VAL A C 1
ATOM 748 O O . VAL A 1 91 ? -14.835 -8.240 4.188 1.00 90.62 91 VAL A O 1
ATOM 751 N N . THR A 1 92 ? -13.806 -9.735 2.869 1.00 87.25 92 THR A N 1
ATOM 752 C CA . THR A 1 92 ? -13.361 -10.653 3.918 1.00 87.25 92 THR A CA 1
ATOM 753 C C . THR A 1 92 ? -12.035 -10.242 4.553 1.00 87.25 92 THR A C 1
ATOM 755 O O . THR A 1 92 ? -11.566 -10.940 5.450 1.00 87.25 92 THR A O 1
ATOM 758 N N . TYR A 1 93 ? -11.421 -9.130 4.139 1.00 83.50 93 TYR A N 1
ATOM 759 C CA . TYR A 1 93 ? -10.240 -8.572 4.796 1.00 83.50 93 TYR A CA 1
ATOM 760 C C . TYR A 1 93 ? -10.523 -8.308 6.290 1.00 83.50 93 TYR A C 1
ATOM 762 O O . TYR A 1 93 ? -11.624 -7.877 6.623 1.00 83.50 93 TYR A O 1
ATOM 770 N N . PRO A 1 94 ? -9.586 -8.570 7.218 1.00 81.00 94 PRO A N 1
ATOM 771 C CA . PRO A 1 94 ? -8.224 -9.068 7.025 1.00 81.00 94 PRO A CA 1
ATOM 772 C C . PRO A 1 94 ? -8.113 -10.600 6.979 1.00 81.00 94 PRO A C 1
ATOM 774 O O . PRO A 1 94 ? -7.022 -11.126 7.128 1.00 81.00 94 PRO A O 1
ATOM 777 N N . SER A 1 95 ? -9.219 -11.334 6.822 1.00 80.62 95 SER A N 1
ATOM 778 C CA . SER A 1 95 ? -9.224 -12.805 6.700 1.00 80.62 95 SER A CA 1
ATOM 779 C C . SER A 1 95 ? -8.913 -13.297 5.280 1.00 80.62 95 SER A C 1
ATOM 781 O O . SER A 1 95 ? -8.684 -14.486 5.079 1.00 80.62 95 SER A O 1
ATOM 783 N N . THR A 1 96 ? -8.858 -12.404 4.295 1.00 79.62 96 THR A N 1
ATOM 784 C CA . THR A 1 96 ? -8.359 -12.696 2.946 1.00 79.62 96 THR A CA 1
ATOM 785 C C . THR A 1 96 ? -7.423 -11.574 2.524 1.00 79.62 96 THR A C 1
ATOM 787 O O . THR A 1 96 ? -7.743 -10.403 2.735 1.00 79.62 96 THR A O 1
ATOM 790 N N . ALA A 1 97 ? -6.258 -11.922 1.978 1.00 78.75 97 ALA A N 1
ATOM 791 C CA . ALA A 1 97 ? -5.300 -10.949 1.467 1.00 78.75 97 ALA A CA 1
ATOM 792 C C . ALA A 1 97 ? -5.850 -10.250 0.206 1.00 78.75 97 ALA A C 1
ATOM 794 O O . ALA A 1 97 ? -6.562 -10.895 -0.564 1.00 78.75 97 ALA A O 1
ATOM 795 N N . PRO A 1 98 ? -5.528 -8.966 -0.028 1.00 83.00 98 PRO A N 1
ATOM 796 C CA . PRO A 1 98 ? -5.807 -8.314 -1.304 1.00 83.00 98 PRO A CA 1
ATOM 797 C C . PRO A 1 98 ? -5.043 -8.980 -2.452 1.00 83.00 98 PRO A C 1
ATOM 799 O O . PRO A 1 98 ? -3.899 -9.404 -2.274 1.00 83.00 98 PRO A O 1
ATOM 802 N N . GLU A 1 99 ? -5.657 -9.024 -3.630 1.00 81.00 99 GLU A N 1
ATOM 803 C CA . GLU A 1 99 ? -4.994 -9.445 -4.865 1.00 81.00 99 GLU A CA 1
ATOM 804 C C . GLU A 1 99 ? -4.309 -8.236 -5.501 1.00 81.00 99 GLU A C 1
ATOM 806 O O . GLU A 1 99 ? -4.927 -7.194 -5.704 1.00 81.00 99 GLU A O 1
ATOM 811 N N . LEU A 1 100 ? -3.008 -8.358 -5.761 1.00 81.81 100 LEU A N 1
ATOM 812 C CA . LEU A 1 100 ? -2.176 -7.256 -6.235 1.00 81.81 100 LEU A CA 1
ATOM 813 C C . LEU A 1 100 ? -2.035 -7.333 -7.746 1.00 81.81 100 LEU A C 1
ATOM 815 O O . LEU A 1 100 ? -1.636 -8.366 -8.285 1.00 81.81 100 LEU A O 1
ATOM 819 N N . GLU A 1 101 ? -2.301 -6.221 -8.411 1.00 82.81 101 GLU A N 1
ATOM 820 C CA . GLU A 1 101 ? -2.289 -6.124 -9.861 1.00 82.81 101 GLU A CA 1
ATOM 821 C C . GLU A 1 101 ? -1.159 -5.204 -10.323 1.00 82.81 101 GLU A C 1
ATOM 823 O O . GLU A 1 101 ? -0.980 -4.092 -9.817 1.00 82.81 101 GLU A O 1
ATOM 828 N N . LEU A 1 102 ? -0.412 -5.681 -11.320 1.00 85.44 102 LEU A N 1
ATOM 829 C CA . LEU A 1 102 ? 0.610 -4.929 -12.046 1.00 85.44 102 LEU A CA 1
ATOM 830 C C . LEU A 1 102 ? 0.196 -4.904 -13.524 1.00 85.44 102 LEU A C 1
ATOM 832 O O . LEU A 1 102 ? 0.627 -5.779 -14.283 1.00 85.44 102 LEU A O 1
ATOM 836 N N . PRO A 1 103 ? -0.656 -3.949 -13.949 1.00 84.56 103 PRO A N 1
ATOM 837 C CA . PRO A 1 103 ? -1.279 -3.972 -15.276 1.00 84.56 103 PRO A CA 1
ATOM 838 C C . PRO A 1 103 ? -0.263 -4.037 -16.421 1.00 84.56 103 PRO A C 1
ATOM 840 O O . PRO A 1 103 ? -0.490 -4.678 -17.442 1.00 84.56 103 PRO A O 1
ATOM 843 N N . GLU A 1 104 ? 0.904 -3.421 -16.235 1.00 80.94 104 GLU A N 1
ATOM 844 C CA . GLU A 1 104 ? 1.976 -3.389 -17.230 1.00 80.94 104 GLU A CA 1
ATOM 845 C C . GLU A 1 104 ? 2.657 -4.745 -17.469 1.00 80.94 104 GLU A C 1
ATOM 847 O O . GLU A 1 104 ? 3.327 -4.917 -18.496 1.00 80.94 104 GLU A O 1
ATOM 852 N N . LEU A 1 105 ? 2.524 -5.684 -16.527 1.00 79.25 105 LEU A N 1
ATOM 853 C CA . LEU A 1 105 ? 3.089 -7.033 -16.593 1.00 79.25 105 LEU A CA 1
ATOM 854 C C . LEU A 1 105 ? 2.067 -8.087 -17.030 1.00 79.25 105 LEU A C 1
ATOM 856 O O . LEU A 1 105 ? 2.456 -9.235 -17.274 1.00 79.25 105 LEU A O 1
ATOM 860 N N . ASP A 1 106 ? 0.790 -7.719 -17.162 1.00 74.50 106 ASP A N 1
ATOM 861 C CA . ASP A 1 106 ? -0.238 -8.643 -17.625 1.00 74.50 106 ASP A CA 1
ATOM 862 C C . ASP A 1 106 ? 0.074 -9.138 -19.046 1.00 74.50 106 ASP A C 1
ATOM 864 O O . ASP A 1 106 ? 0.502 -8.387 -19.926 1.00 74.50 106 ASP A O 1
ATOM 868 N N . GLY A 1 107 ? -0.040 -10.450 -19.249 1.00 72.75 107 GLY A N 1
ATOM 869 C CA . GLY A 1 107 ? 0.345 -11.124 -20.492 1.00 72.75 107 GLY A CA 1
ATOM 870 C C . GLY A 1 107 ? 1.852 -11.177 -20.802 1.00 72.75 107 GLY A C 1
ATOM 871 O O . GLY A 1 107 ? 2.236 -11.852 -21.757 1.00 72.75 107 GLY A O 1
ATOM 872 N N . LYS A 1 108 ? 2.727 -10.529 -20.015 1.00 76.06 108 LYS A N 1
ATOM 873 C CA . LYS A 1 108 ? 4.192 -10.544 -20.231 1.00 76.06 108 LYS A CA 1
ATOM 874 C C . LYS A 1 108 ? 4.929 -11.620 -19.437 1.00 76.06 108 LYS A C 1
ATOM 876 O O . LYS A 1 108 ? 6.093 -11.893 -19.714 1.00 76.06 108 LYS A O 1
ATOM 881 N N . THR A 1 109 ? 4.275 -12.238 -18.458 1.00 68.06 109 THR A N 1
ATOM 882 C CA . THR A 1 109 ? 4.859 -13.308 -17.643 1.00 68.06 109 THR A CA 1
ATOM 883 C C . THR A 1 109 ? 3.835 -14.398 -17.348 1.00 68.06 109 THR A C 1
ATOM 885 O O . THR A 1 109 ? 2.662 -14.124 -17.111 1.00 68.06 109 THR A O 1
ATOM 888 N N . GLN A 1 110 ? 4.299 -15.649 -17.328 1.00 63.69 110 GLN A N 1
ATOM 889 C CA . GLN A 1 110 ? 3.492 -16.825 -16.975 1.00 63.69 110 GLN A CA 1
ATOM 890 C C . GLN A 1 110 ? 3.106 -16.850 -15.485 1.00 63.69 110 GLN A C 1
ATOM 892 O O . GLN A 1 110 ? 2.251 -17.633 -15.087 1.00 63.69 110 GLN A O 1
ATOM 897 N N . LYS A 1 111 ? 3.742 -16.009 -14.653 1.00 64.81 111 LYS A N 1
ATOM 898 C CA . LYS A 1 111 ? 3.497 -15.929 -13.202 1.00 64.81 111 LYS A CA 1
ATOM 899 C C . LYS A 1 111 ? 2.365 -14.958 -12.818 1.00 64.81 111 LYS A C 1
ATOM 901 O O . LYS A 1 111 ? 2.073 -14.796 -11.634 1.00 64.81 111 LYS A O 1
ATOM 906 N N . MET A 1 112 ? 1.740 -14.313 -13.804 1.00 62.91 112 MET A N 1
ATOM 907 C CA . MET A 1 112 ? 0.535 -13.500 -13.625 1.00 62.91 112 MET A CA 1
ATOM 908 C C . MET A 1 112 ? -0.691 -14.348 -13.961 1.00 62.91 112 MET A C 1
ATOM 910 O O . MET A 1 112 ? -0.755 -14.961 -15.026 1.00 62.91 112 MET A O 1
ATOM 914 N N . TYR A 1 113 ? -1.671 -14.376 -13.063 1.00 57.00 113 TYR A N 1
ATOM 915 C CA . TYR A 1 113 ? -2.956 -15.020 -13.299 1.00 57.00 113 TYR A CA 1
ATOM 916 C C . TYR A 1 113 ? -4.024 -13.937 -13.452 1.00 57.00 113 TYR A C 1
ATOM 918 O O . TYR A 1 113 ? -4.399 -13.288 -12.481 1.00 57.00 113 TYR A O 1
ATOM 926 N N . ARG A 1 114 ? -4.514 -13.746 -14.686 1.00 58.09 114 ARG A N 1
ATOM 927 C CA . ARG A 1 114 ? -5.587 -12.787 -15.024 1.00 58.09 114 ARG A CA 1
ATOM 928 C C . ARG A 1 114 ? -5.316 -11.347 -14.543 1.00 58.09 114 ARG A C 1
ATOM 930 O O . ARG A 1 114 ? -6.190 -10.738 -13.940 1.00 58.09 114 ARG A O 1
ATOM 937 N N . GLY A 1 115 ? -4.117 -10.814 -14.778 1.00 58.44 115 GLY A N 1
ATOM 938 C CA . GLY A 1 115 ? -3.759 -9.454 -14.350 1.00 58.44 115 GLY A CA 1
ATOM 939 C C . GLY A 1 115 ? -3.377 -9.295 -12.872 1.00 58.44 115 GLY A C 1
ATOM 940 O O . GLY A 1 115 ? -2.837 -8.250 -12.511 1.00 58.44 115 GLY A O 1
ATOM 941 N N . ALA A 1 116 ? -3.543 -10.332 -12.045 1.00 58.84 116 ALA A N 1
ATOM 942 C CA . ALA A 1 116 ? -3.077 -10.364 -10.661 1.00 58.84 116 ALA A CA 1
ATOM 943 C C . ALA A 1 116 ? -1.816 -11.229 -10.508 1.00 58.84 116 ALA A C 1
ATOM 945 O O . ALA A 1 116 ? -1.623 -12.234 -11.202 1.00 58.84 116 ALA A O 1
ATOM 946 N N . LEU A 1 117 ? -0.945 -10.853 -9.573 1.00 56.75 117 LEU A N 1
ATOM 947 C CA . LEU A 1 117 ? 0.198 -11.672 -9.177 1.00 56.75 117 LEU A CA 1
ATOM 948 C C . LEU A 1 117 ? -0.310 -12.985 -8.570 1.00 56.75 117 LEU A C 1
ATOM 950 O O . LEU A 1 117 ? -1.061 -12.973 -7.594 1.00 56.75 117 LEU A O 1
ATOM 954 N N . GLY A 1 118 ? 0.104 -14.123 -9.139 1.00 51.75 118 GLY A N 1
ATOM 955 C CA . GLY A 1 118 ? -0.292 -15.440 -8.645 1.00 51.75 118 GLY A CA 1
ATOM 956 C C . GLY A 1 118 ? 0.048 -15.603 -7.161 1.00 51.75 118 GLY A C 1
ATOM 957 O O . GLY A 1 118 ? 1.192 -15.396 -6.748 1.00 51.75 118 GLY A O 1
ATOM 958 N N . LEU A 1 119 ? -0.954 -15.988 -6.362 1.00 45.44 119 LEU A N 1
ATOM 959 C CA . LEU A 1 119 ? -0.866 -16.108 -4.903 1.00 45.44 119 LEU A CA 1
ATOM 960 C C . LEU A 1 119 ? 0.327 -16.961 -4.442 1.00 45.44 119 LEU A C 1
ATOM 962 O O . LEU A 1 119 ? 0.882 -16.661 -3.391 1.00 45.44 119 LEU A O 1
ATOM 966 N N . GLU A 1 120 ? 0.795 -17.941 -5.223 1.00 38.59 120 GLU A N 1
ATOM 967 C CA . GLU A 1 120 ? 1.964 -18.781 -4.893 1.00 38.59 120 GLU A CA 1
ATOM 968 C C . GLU A 1 120 ? 3.283 -18.004 -4.705 1.00 38.59 120 GLU A C 1
ATOM 970 O O . GLU A 1 120 ? 4.177 -18.486 -4.015 1.00 38.59 120 GLU A O 1
ATOM 975 N N . LEU A 1 121 ? 3.407 -16.783 -5.241 1.00 38.94 121 LEU A N 1
ATOM 976 C CA . LEU A 1 121 ? 4.568 -15.908 -5.007 1.00 38.94 121 LEU A CA 1
ATOM 977 C C . LEU A 1 121 ? 4.368 -14.903 -3.862 1.00 38.94 121 LEU A C 1
ATOM 979 O O . LEU A 1 121 ? 5.337 -14.313 -3.385 1.00 38.94 121 LEU A O 1
ATOM 983 N N . LEU A 1 122 ? 3.125 -14.700 -3.423 1.00 40.34 122 LEU A N 1
ATOM 984 C CA . LEU A 1 122 ? 2.731 -13.671 -2.456 1.00 40.34 122 LEU A CA 1
ATOM 985 C C . LEU A 1 122 ? 2.420 -14.227 -1.059 1.00 40.34 122 LEU A C 1
ATOM 987 O O . LEU A 1 122 ? 2.457 -13.478 -0.084 1.00 40.34 122 LEU A O 1
ATOM 991 N N . THR A 1 123 ? 2.097 -15.519 -0.937 1.00 36.06 123 THR A N 1
ATOM 992 C CA . THR A 1 123 ? 1.295 -15.992 0.206 1.00 36.06 123 THR A CA 1
ATOM 993 C C . THR A 1 123 ? 2.015 -16.511 1.439 1.00 36.06 123 THR A C 1
ATOM 995 O O . THR A 1 123 ? 1.324 -16.698 2.434 1.00 36.06 123 THR A O 1
ATOM 998 N N . LEU A 1 124 ? 3.332 -16.737 1.484 1.00 33.12 124 LEU A N 1
ATOM 999 C CA . LEU A 1 124 ? 3.816 -17.624 2.558 1.00 33.12 124 LEU A CA 1
ATOM 1000 C C . LEU A 1 124 ? 4.443 -17.036 3.820 1.00 33.12 124 LEU A C 1
ATOM 1002 O O . LEU A 1 124 ? 4.569 -17.805 4.765 1.00 33.12 124 LEU A O 1
ATOM 1006 N N . PHE A 1 125 ? 4.790 -15.747 3.936 1.00 33.72 125 PHE A N 1
ATOM 1007 C CA . PHE A 1 125 ? 5.576 -15.360 5.128 1.00 33.72 125 PHE A CA 1
ATOM 1008 C C . PHE A 1 125 ? 5.100 -14.179 5.977 1.00 33.72 125 PHE A C 1
ATOM 1010 O O . PHE A 1 125 ? 5.228 -14.276 7.190 1.00 33.72 125 PHE A O 1
ATOM 1017 N N . VAL A 1 126 ? 4.486 -13.110 5.457 1.00 38.28 126 VAL A N 1
ATOM 1018 C CA . VAL A 1 126 ? 4.159 -11.936 6.313 1.00 38.28 126 VAL A CA 1
ATOM 1019 C C . VAL A 1 126 ? 2.731 -11.941 6.876 1.00 38.28 126 VAL A C 1
ATOM 1021 O O . VAL A 1 126 ? 2.438 -11.271 7.867 1.00 38.28 126 VAL A O 1
ATOM 1024 N N . TRP A 1 127 ? 1.842 -12.743 6.294 1.00 37.16 127 TRP A N 1
ATOM 1025 C CA . TRP A 1 127 ? 0.415 -12.703 6.609 1.00 37.16 127 TRP A CA 1
ATOM 1026 C C . TRP A 1 127 ? 0.067 -13.264 8.004 1.00 37.16 127 TRP A C 1
ATOM 1028 O O . TRP A 1 127 ? -0.886 -12.810 8.633 1.00 37.16 127 TRP A O 1
ATOM 1038 N N . ASP A 1 128 ? 0.893 -14.168 8.537 1.00 35.00 128 ASP A N 1
ATOM 1039 C CA . ASP A 1 128 ? 0.591 -14.931 9.758 1.00 35.00 128 ASP A CA 1
ATOM 1040 C C . ASP A 1 128 ? 0.854 -14.164 11.074 1.00 35.00 128 ASP A C 1
ATOM 1042 O O . ASP A 1 128 ? 0.337 -14.532 12.125 1.00 35.00 128 ASP A O 1
ATOM 1046 N N . LEU A 1 129 ? 1.625 -13.065 11.056 1.00 36.56 129 LEU A N 1
ATOM 1047 C CA . LEU A 1 129 ? 2.000 -12.379 12.304 1.00 36.56 129 LEU A CA 1
ATOM 1048 C C . LEU A 1 129 ? 1.133 -11.151 12.635 1.00 36.56 129 LEU A C 1
ATOM 1050 O O . LEU A 1 129 ? 0.986 -10.818 13.812 1.00 36.56 129 LEU A O 1
ATOM 1054 N N . HIS A 1 130 ? 0.525 -10.485 11.640 1.00 51.81 130 HIS A N 1
ATOM 1055 C CA . HIS A 1 130 ? -0.039 -9.137 11.852 1.00 51.81 130 HIS A CA 1
ATOM 1056 C C . HIS A 1 130 ? -1.368 -8.825 11.159 1.00 51.81 130 HIS A C 1
ATOM 1058 O O . HIS A 1 130 ? -1.929 -7.764 11.426 1.00 51.81 130 HIS A O 1
ATOM 1064 N N . HIS A 1 131 ? -1.891 -9.707 10.298 1.00 54.62 131 HIS A N 1
ATOM 1065 C CA . HIS A 1 131 ? -3.162 -9.504 9.589 1.00 54.62 131 HIS A CA 1
ATOM 1066 C C . HIS A 1 131 ? -3.279 -8.165 8.811 1.00 54.62 131 HIS A C 1
ATOM 1068 O O . HIS A 1 131 ? -4.391 -7.833 8.429 1.00 54.62 131 HIS A O 1
ATOM 1074 N N . GLY A 1 132 ? -2.204 -7.386 8.595 1.00 52.41 132 GLY A N 1
ATOM 1075 C CA . GLY A 1 132 ? -2.201 -6.016 8.032 1.00 52.41 132 GLY A CA 1
ATOM 1076 C C . GLY A 1 132 ? -1.773 -5.905 6.561 1.00 52.41 132 GLY A C 1
ATOM 1077 O O . GLY A 1 132 ? -1.365 -6.894 5.957 1.00 52.41 132 GLY A O 1
ATOM 1078 N N . LEU A 1 133 ? -1.846 -4.702 5.971 1.00 49.59 133 LEU A N 1
ATOM 1079 C CA . LEU A 1 133 ? -1.492 -4.403 4.563 1.00 49.59 133 LEU A CA 1
ATOM 1080 C C . LEU A 1 133 ? 0.016 -4.425 4.271 1.00 49.59 133 LEU A C 1
ATOM 1082 O O . LEU A 1 133 ? 0.440 -4.136 3.151 1.00 49.59 133 LEU A O 1
ATOM 1086 N N . LEU A 1 134 ? 0.838 -4.714 5.277 1.00 49.28 134 LEU A N 1
ATOM 1087 C CA . LEU A 1 134 ? 2.295 -4.714 5.199 1.00 49.28 134 LEU A CA 1
ATOM 1088 C C . LEU A 1 134 ? 2.798 -5.945 4.460 1.00 49.28 134 LEU A C 1
ATOM 1090 O O . LEU A 1 134 ? 3.383 -6.867 5.016 1.00 49.28 134 LEU A O 1
ATOM 1094 N N . LEU A 1 135 ? 2.538 -5.947 3.164 1.00 48.12 135 LEU A N 1
ATOM 1095 C CA . LEU A 1 135 ? 3.048 -6.904 2.211 1.00 48.12 135 LEU A CA 1
ATOM 1096 C C . LEU A 1 135 ? 4.508 -6.534 1.942 1.00 48.12 135 LEU A C 1
ATOM 1098 O O . LEU A 1 135 ? 4.803 -5.566 1.243 1.00 48.12 135 LEU A O 1
ATOM 1102 N N . ARG A 1 136 ? 5.449 -7.299 2.502 1.00 40.34 136 ARG A N 1
ATOM 1103 C CA . ARG A 1 136 ? 6.822 -7.290 1.992 1.00 40.34 136 ARG A CA 1
ATOM 1104 C C . ARG A 1 136 ? 6.796 -8.051 0.669 1.00 40.34 136 ARG A C 1
ATOM 1106 O O . ARG A 1 136 ? 6.804 -9.279 0.666 1.00 40.34 136 ARG A O 1
ATOM 1113 N N . PHE A 1 137 ? 6.737 -7.331 -0.447 1.00 41.97 137 PHE A N 1
ATOM 1114 C CA . PHE A 1 137 ? 6.956 -7.934 -1.756 1.00 41.97 137 PHE A CA 1
ATOM 1115 C C . PHE A 1 137 ? 8.425 -8.323 -1.845 1.00 41.97 137 PHE A C 1
ATOM 1117 O O . PHE A 1 137 ? 9.306 -7.473 -1.977 1.00 41.97 137 PHE A O 1
ATOM 1124 N N . GLN A 1 138 ? 8.715 -9.616 -1.797 1.00 34.00 138 GLN A N 1
ATOM 1125 C CA . GLN A 1 138 ? 10.010 -10.092 -2.243 1.00 34.00 138 GLN A CA 1
ATOM 1126 C C . GLN A 1 138 ? 9.961 -10.131 -3.777 1.00 34.00 138 GLN A C 1
ATOM 1128 O O . GLN A 1 138 ? 9.687 -11.162 -4.378 1.00 34.00 138 GLN A O 1
ATOM 1133 N N . PHE A 1 139 ? 10.225 -8.985 -4.417 1.00 33.09 139 PHE A N 1
ATOM 1134 C CA . PHE A 1 139 ? 10.334 -8.820 -5.882 1.00 33.09 139 PHE A CA 1
ATOM 1135 C C . PHE A 1 139 ? 11.392 -9.749 -6.530 1.00 33.09 139 PHE A C 1
ATOM 1137 O O . PHE A 1 139 ? 11.512 -9.822 -7.750 1.00 33.09 139 PHE A O 1
ATOM 1144 N N . LEU A 1 140 ? 12.160 -10.473 -5.709 1.00 31.00 140 LEU A N 1
ATOM 1145 C CA . LEU A 1 140 ? 13.407 -11.149 -6.053 1.00 31.00 140 LEU A CA 1
ATOM 1146 C C . LEU A 1 140 ? 13.259 -12.395 -6.946 1.00 31.00 140 LEU A C 1
ATOM 1148 O O . LEU A 1 140 ? 14.275 -12.949 -7.339 1.00 31.00 140 LEU A O 1
ATOM 1152 N N . LEU A 1 141 ? 12.048 -12.854 -7.281 1.00 29.44 141 LEU A N 1
ATOM 1153 C CA . LEU A 1 141 ? 11.884 -14.103 -8.048 1.00 29.44 141 LEU A CA 1
ATOM 1154 C C . LEU A 1 141 ? 11.051 -14.003 -9.333 1.00 29.44 141 LEU A C 1
ATOM 1156 O O . LEU A 1 141 ? 10.746 -15.032 -9.936 1.00 29.44 141 LEU A O 1
ATOM 1160 N N . ILE A 1 142 ? 10.644 -12.805 -9.763 1.00 36.53 142 ILE A N 1
ATOM 1161 C CA . ILE A 1 142 ? 9.804 -12.653 -10.971 1.00 36.53 142 ILE A CA 1
ATOM 1162 C C . ILE A 1 142 ? 10.619 -12.206 -12.195 1.00 36.53 142 ILE A C 1
ATOM 1164 O O . ILE A 1 142 ? 10.200 -12.463 -13.319 1.00 36.53 142 ILE A O 1
ATOM 1168 N N . LEU A 1 143 ? 11.798 -11.606 -11.995 1.00 32.22 143 LEU A N 1
ATOM 1169 C CA . LEU A 1 143 ? 12.651 -11.093 -13.079 1.00 32.22 143 LEU A CA 1
ATOM 1170 C C . LEU A 1 143 ? 13.913 -11.933 -13.354 1.00 32.22 143 LEU A C 1
ATOM 1172 O O . LEU A 1 143 ? 14.736 -11.520 -14.170 1.00 32.22 143 LEU A O 1
ATOM 1176 N N . VAL A 1 144 ? 14.049 -13.100 -12.713 1.00 29.33 144 VAL A N 1
ATOM 1177 C CA . VAL A 1 144 ? 15.075 -14.117 -13.011 1.00 29.33 144 VAL A CA 1
ATOM 1178 C C . VAL A 1 144 ? 14.400 -15.460 -13.250 1.00 29.33 144 VAL A C 1
ATOM 1180 O O . VAL A 1 144 ? 13.484 -15.803 -12.461 1.00 29.33 144 VAL A O 1
#

pLDDT: mean 73.04, std 19.82, range [29.33, 94.38]

InterPro domains:
  IPR014806 Ubiquitin-fold modifier-conjugating enzyme 1 [PF08694] (8-116)
  IPR014806 Ubiquitin-fold modifier-conjugating enzyme 1 [PTHR12921] (5-116)
  IPR016135 Ubiquitin-conjugating enzyme/RWD-like [G3DSA:3.10.110.10] (1-127)
  IPR016135 Ubiquitin-conjugating enzyme/RWD-like [SSF54495] (5-115)

Radius of gyration: 15.29 Å; chains: 1; bounding box: 40×29×37 Å

=== Feature glossary ===
The record interleaves many kinds of information about one protein. Here is each kind framed as the question it answers.

Q: What are the backbone torsion angles?
A: φ (phi) and ψ (psi) are the two rotatable backbone dihedrals per residue: φ is the C(i-1)–N–Cα–C torsion, ψ is the N–Cα–C–N(i+1) torsion, both in degrees on (−180°, 180°]. α-helical residues cluster near (−60°, −45°); β-strand residues near (−120°, +130°). A Ramachandran plot is simply a scatter of (φ, ψ) for every residue.

Q: What is the amino-acid chain?
A: This is the polypeptide sequence — one letter per residue, N-terminus first. Length ranges from a few dozen residues for small domains to over a thousand for large multi-domain proteins.

Q: How mobile is each atom in the crystal?
A: For experimental (PDB) structures, the B-factor (temperature factor) quantifies the positional spread of each atom in the crystal — a combination of thermal vibration and static disorder — in units of Å². High B-factors mark flexible loops or poorly resolved regions; low B-factors mark the rigid, well-ordered core.

Q: Are the domains correctly placed relative to each other?
A: Predicted Aligned Error (PAE) is an AlphaFold confidence matrix: entry (i, j) is the expected error in the position of residue j, in ångströms, when the prediction is superimposed on the true structure at residue i. Low PAE within a block of residues means that block is internally rigid and well-predicted; high PAE between two blocks means their relative placement is uncertain even if each block ind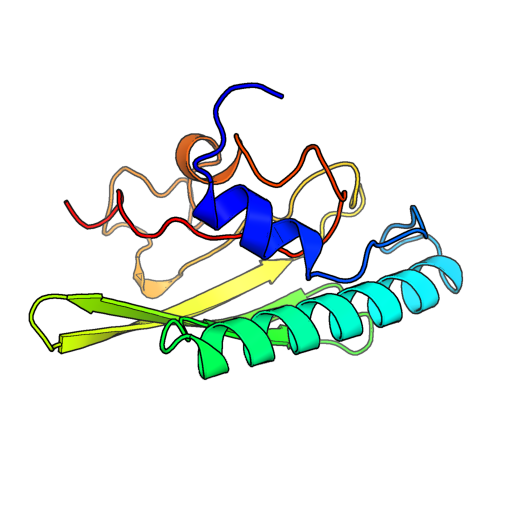ividually is confident.

Q: How confident is the AlphaFold model at each residue?
A: pLDDT is the predicted lDDT-Cα score: AlphaFold's confidence that the local environment of each residue (all inter-atomic distances within 15 Å) is correctly placed. It is a per-residue number between 0 and 100, with higher meaning more reliable.

Q: What family and function is it annotated with?
A: Functional annotations link the protein to curated databases. InterPro entries identify conserved domains and families by matching the sequence against member-database signatures (Pfam, PROSITE, CDD, …). Gene Ontology (GO) terms describe molecular function, biological process, and cellular component in a controlled vocabulary. CATH places the structure in a hierarchical fold classification (Class/Architecture/Topology/Homologous-superfamily). The organism is the source species.

Q: How big and how compact is the whole molecule?
A: Three whole-structure scalars: the radius of gyration (RMS distance of Cα from centroid, in Å), the count of Cα–Cα contacts (pairs closer than 8 Å and separated by more than four residues in sequence — i.e. tertiary, not local, contacts), and the bounding-box dimensions. Together they distinguish compact globular folds from extended fibres or disordered chains.

Q: What known structures does this most resemble?
A: The Foldseek neighbor list gives the closest experimentally determined structures in the PDB, ranked by structural alignment. TM-score near 1 means near-identical fold; near 0.3 means only rough topology match. This is how one finds what a novel AlphaFold prediction most resembles in the solved-structure universe.

Q: Which residues are buried vs exposed?
A: SASA measures how much of the protein is reachable by solvent. It is computed by rolling a water-sized probe over the atomic surface and summing the exposed area (Å²). Per-residue SASA distinguishes core (buried, low SASA) from surface (exposed, high SASA) residues; total SASA is a whole-molecule size measure.

Q: Which residues are in helices, strands, or loops?
A: Eight-state secondary structure (DSSP): H is the canonical α-helix, G the tighter 3₁₀-helix, I the wider π-helix; E/B are β-structure, T and S are turns and bends, and '-' is everything else. DSSP derives these from the pattern of main-chain N–H···O=C hydrogen bonds, not from the sequence.

Q: Where is each backbone atom in 3D?
A: Structure coordinates are given as an mmCIF _atom_site loop: one row per atom with element, residue name, chain id, sequence number, and x/y/z position in Å. Only the four main-chain atoms per residue are included here; side chains are omitted to keep the record compact.

Q: What if only a Cα trace is available?
A: Three-state secondary structure (P-SEA) collapses the eight DSSP classes into helix (a), str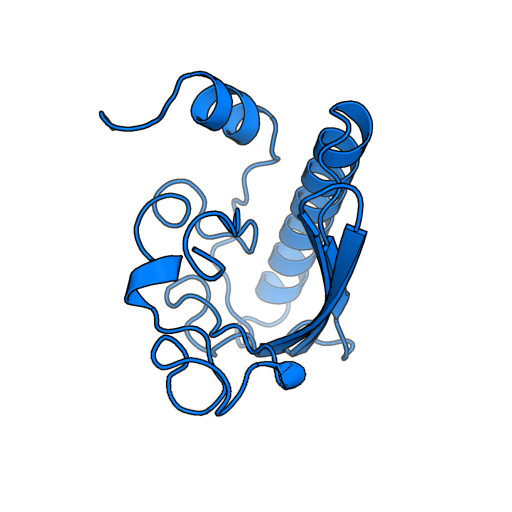and (b), and coil (c). P-SEA assigns these from Cα geometry alone — distances and angles — without requiring backbone oxygens, so it works on any Cα trace.

Q: What do the rendered images show?
A: The six renders are orthographic views along the three Cartesian axes in both directions. Representation (cartoon, sticks, or surface) and color scheme (sequence-rainbow or by-chain) vary across proteins so the training set covers all the common visualization conventions.

Q: What does the local fold look like, residue by residue?
A: Foldseek's 3Di representation compresses backbone geometry into a per-residue letter drawn from a learned twenty-state alphabet. It captures the tertiary interaction pattern around each residue — which residues are packed against it in space, regardless of where they are in sequence.

Q: What do the diagnostic plots show?
A: The contact map is a binary N×N matrix image: pixel (i, j) is dark where Cα_i and Cα_j are within 8 Å and |i−j|>4. Because the |i−j|>4 filter removes local helical contacts, off-diagonal stripes parallel to the main diagonal indicate parallel β-sheets; stripes perpendicular to it indicate antiparallel β-sheets. The Ramachandran plot scatters every residue's (φ, ψ) pair against the sterically allowed regions. The PAE heatmap renders the predicted-aligned-error matrix.